Protein AF-A0AAW0P2A3-F1 (afdb_monomer)

Mean predicted aligned error: 22.2 Å

Organism: NCBI:txid88201

InterPro domains:
  IPR013783 Immunoglobulin-like fold [G3DSA:2.60.40.10] (2-41)

Secondary structure (DSSP, 8-state):
---------S--GGG-EEEEEEEE-STT-EEEEEEEE-PPP---------S---------------PPPHHHHHHHHHHHHHHHHHHHHHHHHHHHHHHHHHHHHHHHHHHHHHHHHHHHHHHHHHHHHHHHHHHHHHT---------------

Structure (mmCIF, N/CA/C/O backbone):
data_AF-A0AAW0P2A3-F1
#
_entry.id   AF-A0AAW0P2A3-F1
#
loop_
_atom_site.group_PDB
_atom_site.id
_atom_site.type_symbol
_atom_site.label_atom_id
_atom_site.label_alt_id
_atom_site.label_comp_id
_atom_site.label_asym_id
_atom_site.label_entity_id
_atom_site.label_seq_id
_atom_site.pdbx_PDB_ins_code
_atom_site.Cartn_x
_atom_site.Cartn_y
_atom_site.Cartn_z
_atom_site.occupancy
_atom_site.B_iso_or_equiv
_atom_site.auth_seq_id
_atom_site.auth_comp_id
_atom_site.auth_asym_id
_atom_site.auth_atom_id
_atom_site.pdbx_PDB_model_num
ATOM 1 N N . MET A 1 1 ? 15.528 -25.428 -8.429 1.00 54.59 1 MET A N 1
ATOM 2 C CA . MET A 1 1 ? 15.275 -24.043 -8.883 1.00 54.59 1 MET A CA 1
ATOM 3 C C . MET A 1 1 ? 14.972 -24.110 -10.365 1.00 54.59 1 MET A C 1
ATOM 5 O O . MET A 1 1 ? 15.838 -24.535 -11.115 1.00 54.59 1 MET A O 1
ATOM 9 N N . ASN A 1 2 ? 13.748 -23.780 -10.771 1.00 73.88 2 ASN A N 1
ATOM 10 C CA . ASN A 1 2 ? 13.375 -23.768 -12.184 1.00 73.88 2 ASN A CA 1
ATOM 11 C C . ASN A 1 2 ? 13.834 -22.430 -12.774 1.00 73.88 2 ASN A C 1
ATOM 13 O O . ASN A 1 2 ? 13.451 -21.384 -12.255 1.00 73.88 2 ASN A O 1
ATOM 17 N N . SER A 1 3 ? 14.676 -22.449 -13.807 1.00 79.25 3 SER A N 1
ATOM 18 C CA . SER A 1 3 ? 15.073 -21.248 -14.544 1.00 79.25 3 SER A CA 1
ATOM 19 C C . SER A 1 3 ? 14.252 -21.131 -15.827 1.00 79.25 3 SER A C 1
ATOM 21 O O . SER A 1 3 ? 14.050 -22.111 -16.543 1.00 79.25 3 SER A O 1
ATOM 23 N N . VAL A 1 4 ? 13.760 -19.925 -16.109 1.00 83.19 4 VAL A N 1
ATOM 24 C CA . VAL A 1 4 ? 13.065 -19.593 -17.358 1.00 83.19 4 VAL A CA 1
ATOM 25 C C . VAL A 1 4 ? 13.944 -18.616 -18.123 1.00 83.19 4 VAL A C 1
ATOM 27 O O . VAL A 1 4 ? 14.315 -17.573 -17.588 1.00 83.19 4 VAL A O 1
ATOM 30 N N . ASN A 1 5 ? 14.272 -18.959 -19.367 1.00 89.75 5 ASN A N 1
ATOM 31 C CA . ASN A 1 5 ? 15.115 -18.147 -20.237 1.00 89.75 5 ASN A CA 1
ATOM 32 C C . ASN A 1 5 ? 14.303 -17.670 -21.440 1.00 89.75 5 ASN A C 1
ATOM 34 O O . ASN A 1 5 ? 13.625 -18.465 -22.090 1.00 89.75 5 ASN A O 1
ATOM 38 N N . VAL A 1 6 ? 14.411 -16.381 -21.752 1.00 89.88 6 VAL A N 1
ATOM 39 C CA . VAL A 1 6 ? 13.791 -15.760 -22.926 1.00 89.88 6 VAL A CA 1
ATOM 40 C C . VAL A 1 6 ? 14.902 -15.168 -23.783 1.00 89.88 6 VAL A C 1
ATOM 42 O O . VAL A 1 6 ? 15.793 -14.499 -23.266 1.00 89.88 6 VAL A O 1
ATOM 45 N N . GLY A 1 7 ? 14.863 -15.440 -25.086 1.00 92.69 7 GLY A N 1
ATOM 46 C CA . GLY A 1 7 ? 15.837 -14.936 -26.050 1.00 92.69 7 GLY A CA 1
ATOM 47 C C . GLY A 1 7 ? 15.161 -14.087 -27.116 1.00 92.69 7 GLY A C 1
ATOM 48 O O . GLY A 1 7 ? 14.162 -14.507 -27.697 1.00 92.69 7 GLY A O 1
ATOM 49 N N . ILE A 1 8 ? 15.730 -12.917 -27.393 1.00 92.62 8 ILE A N 1
ATOM 50 C CA . ILE A 1 8 ? 15.328 -12.042 -28.498 1.00 92.62 8 ILE A CA 1
ATOM 51 C C . ILE A 1 8 ? 16.376 -12.204 -29.603 1.00 92.62 8 ILE A C 1
ATOM 53 O O . ILE A 1 8 ? 17.576 -12.182 -29.332 1.00 92.62 8 ILE A O 1
ATOM 57 N N . LYS A 1 9 ? 15.932 -12.422 -30.842 1.00 94.81 9 LYS A N 1
ATOM 58 C CA . LYS A 1 9 ? 16.804 -12.577 -32.017 1.00 94.81 9 LYS A CA 1
ATOM 59 C C . LYS A 1 9 ? 16.715 -11.330 -32.887 1.00 94.81 9 LYS A C 1
ATOM 61 O O . LYS A 1 9 ? 15.670 -10.694 -32.910 1.00 94.81 9 LYS A O 1
ATOM 66 N N . ASN A 1 10 ? 17.779 -11.048 -33.642 1.00 93.31 10 ASN A N 1
ATOM 67 C CA . ASN A 1 10 ? 17.847 -9.922 -34.583 1.00 93.31 10 ASN A CA 1
ATOM 68 C C . ASN A 1 10 ? 17.550 -8.570 -33.915 1.00 93.31 10 ASN A C 1
ATOM 70 O O . ASN A 1 10 ? 16.748 -7.792 -34.417 1.00 93.31 10 ASN A O 1
ATOM 74 N N . VAL A 1 11 ? 18.187 -8.331 -32.768 1.00 93.75 11 VAL A N 1
ATOM 75 C CA . VAL A 1 11 ? 17.971 -7.134 -31.952 1.00 93.75 11 VAL A CA 1
ATOM 76 C C . VAL A 1 11 ? 18.342 -5.872 -32.742 1.00 93.75 11 VAL A C 1
ATOM 78 O O . VAL A 1 11 ? 19.456 -5.767 -33.258 1.00 93.75 11 VAL A O 1
ATOM 81 N N . VAL A 1 12 ? 17.422 -4.913 -32.814 1.00 94.38 12 VAL A N 1
ATOM 82 C CA . VAL A 1 12 ? 17.570 -3.619 -33.500 1.00 94.38 12 VAL A CA 1
ATOM 83 C C . VAL A 1 12 ? 17.541 -2.452 -32.503 1.00 94.38 12 VAL A C 1
ATOM 85 O O . VAL A 1 12 ? 17.057 -2.612 -31.384 1.00 94.38 12 VAL A O 1
ATOM 88 N N . PRO A 1 13 ? 18.024 -1.243 -32.860 1.00 93.38 13 PRO A N 1
ATOM 89 C CA . PRO A 1 13 ? 18.026 -0.088 -31.953 1.00 93.38 13 PRO A CA 1
ATOM 90 C C . PRO A 1 13 ? 16.682 0.230 -31.304 1.00 93.38 13 PRO A C 1
ATOM 92 O O . PRO A 1 13 ? 16.648 0.624 -30.137 1.00 93.38 13 PRO A O 1
ATOM 95 N N . SER A 1 14 ? 15.586 0.034 -32.044 1.00 94.25 14 SER A N 1
ATOM 96 C CA . SER A 1 14 ? 14.216 0.243 -31.566 1.00 94.25 14 SER A CA 1
ATOM 97 C C . SER A 1 14 ? 13.779 -0.740 -30.481 1.00 94.25 14 SER A C 1
ATOM 99 O O . SER A 1 14 ? 12.794 -0.467 -29.806 1.00 94.25 14 SER A O 1
ATOM 101 N N . ASP A 1 15 ? 14.512 -1.837 -30.278 1.00 95.31 15 ASP A N 1
ATOM 102 C CA . ASP A 1 15 ? 14.283 -2.771 -29.173 1.00 95.31 15 ASP A CA 1
ATOM 103 C C . ASP A 1 15 ? 14.871 -2.245 -27.853 1.00 95.31 15 ASP A C 1
ATOM 105 O O . ASP A 1 15 ? 14.728 -2.866 -26.806 1.00 95.31 15 ASP A O 1
ATOM 109 N N . SER A 1 16 ? 15.558 -1.098 -27.854 1.00 95.19 16 SER A N 1
ATOM 110 C CA . SER A 1 16 ? 16.026 -0.487 -26.609 1.00 95.19 16 SER A CA 1
ATOM 111 C C . SER A 1 16 ? 14.843 -0.058 -25.743 1.00 95.19 16 SER A C 1
ATOM 113 O O . SER A 1 16 ? 13.930 0.621 -26.207 1.00 95.19 16 SER A O 1
ATOM 115 N N . GLY A 1 17 ? 14.878 -0.387 -24.456 1.00 96.44 17 GLY A N 1
ATOM 116 C CA . GLY A 1 17 ? 13.771 -0.080 -23.561 1.00 96.44 17 GLY A CA 1
ATOM 117 C C . GLY A 1 17 ? 13.910 -0.684 -22.173 1.00 96.44 17 GLY A C 1
ATOM 118 O O . GLY A 1 17 ? 14.928 -1.286 -21.823 1.00 96.44 17 GLY A O 1
ATOM 119 N N . LEU A 1 18 ? 12.865 -0.494 -21.367 1.00 96.88 18 LEU A N 1
ATOM 120 C CA . LEU A 1 18 ? 12.728 -1.126 -20.060 1.00 96.88 18 LEU A CA 1
ATOM 121 C C . LEU A 1 18 ? 12.046 -2.486 -20.230 1.00 96.88 18 LEU A C 1
ATOM 123 O O . LEU A 1 18 ? 10.915 -2.560 -20.708 1.00 96.88 18 LEU A O 1
ATOM 127 N N . TYR A 1 19 ? 12.729 -3.547 -19.816 1.00 95.75 19 TYR A N 1
ATOM 128 C CA . TYR A 1 19 ? 12.213 -4.910 -19.837 1.00 95.75 19 TYR A CA 1
ATOM 129 C C . TYR A 1 19 ? 11.918 -5.372 -18.414 1.00 95.75 19 TYR A C 1
ATOM 131 O O . TYR A 1 19 ? 12.671 -5.078 -17.484 1.00 95.75 19 TYR A O 1
ATOM 139 N N . ARG A 1 20 ? 10.824 -6.122 -18.252 1.00 94.19 20 ARG A N 1
ATOM 140 C CA . ARG A 1 20 ? 10.391 -6.682 -16.971 1.00 94.19 20 ARG A CA 1
ATOM 141 C C . ARG A 1 20 ? 10.041 -8.154 -17.125 1.00 94.19 20 ARG A C 1
ATOM 143 O O . ARG A 1 20 ? 9.167 -8.502 -17.914 1.00 94.19 20 ARG A O 1
ATOM 150 N N . CYS A 1 21 ? 10.683 -8.997 -16.327 1.00 90.75 21 CYS A N 1
ATOM 151 C CA . CYS A 1 21 ? 10.286 -10.386 -16.142 1.00 90.75 21 CYS A CA 1
ATOM 152 C C . CYS A 1 21 ? 9.344 -10.482 -14.941 1.00 90.75 21 CYS A C 1
ATOM 154 O O . CYS A 1 21 ? 9.698 -10.035 -13.850 1.00 90.75 21 CYS A O 1
ATOM 156 N N . GLU A 1 22 ? 8.174 -11.084 -15.141 1.00 89.19 22 GLU A N 1
ATOM 157 C CA . GLU A 1 22 ? 7.237 -11.419 -14.071 1.00 89.19 22 GLU A CA 1
ATOM 158 C C . GLU A 1 22 ? 7.354 -12.907 -13.748 1.00 89.19 22 GLU A C 1
ATOM 160 O O . GLU A 1 22 ? 7.177 -13.766 -14.614 1.00 89.19 22 GLU A O 1
ATOM 165 N N . ILE A 1 23 ? 7.656 -13.209 -12.491 1.00 85.31 23 ILE A N 1
ATOM 166 C CA . ILE A 1 23 ? 7.688 -14.568 -11.975 1.00 85.31 23 ILE A CA 1
ATOM 167 C C . ILE A 1 23 ? 6.523 -14.684 -11.005 1.00 85.31 23 ILE A C 1
ATOM 169 O O . ILE A 1 23 ? 6.552 -14.168 -9.885 1.00 85.31 23 ILE A O 1
ATOM 173 N N . ARG A 1 24 ? 5.470 -15.366 -11.453 1.00 81.31 24 ARG A N 1
ATOM 174 C CA . ARG A 1 24 ? 4.346 -15.711 -10.594 1.00 81.31 24 ARG A CA 1
ATOM 175 C C . ARG A 1 24 ? 4.704 -16.974 -9.819 1.00 81.31 24 ARG A C 1
ATOM 177 O O . ARG A 1 24 ? 4.703 -18.069 -10.378 1.00 81.31 24 ARG A O 1
ATOM 184 N N . SER A 1 25 ? 5.021 -16.805 -8.540 1.00 76.00 25 SER A N 1
ATOM 185 C CA . SER A 1 25 ? 5.010 -17.922 -7.600 1.00 76.00 25 SER A CA 1
ATOM 186 C C . SER A 1 25 ? 3.551 -18.324 -7.356 1.00 76.00 25 SER A C 1
ATOM 188 O O . SER A 1 25 ? 2.611 -17.654 -7.795 1.00 76.00 25 SER A O 1
ATOM 190 N N . ASP A 1 26 ? 3.346 -19.431 -6.657 1.00 79.19 26 ASP A N 1
ATOM 191 C CA . ASP A 1 26 ? 2.089 -19.788 -6.003 1.00 79.19 26 ASP A CA 1
ATOM 192 C C . ASP A 1 26 ? 1.313 -18.574 -5.450 1.00 79.19 26 ASP A C 1
ATOM 194 O O . ASP A 1 26 ? 1.890 -17.530 -5.155 1.00 79.19 26 ASP A O 1
ATOM 198 N N . LYS A 1 27 ? -0.016 -18.752 -5.352 1.00 75.56 27 LYS A N 1
ATOM 199 C CA . LYS A 1 27 ? -1.148 -17.790 -5.425 1.00 75.56 27 LYS A CA 1
ATOM 200 C C . LYS A 1 27 ? -1.015 -16.370 -4.824 1.00 75.56 27 LYS A C 1
ATOM 202 O O . LYS A 1 27 ? -1.917 -15.570 -5.051 1.00 75.56 27 LYS A O 1
ATOM 207 N N . TRP A 1 28 ? 0.055 -16.032 -4.118 1.00 71.44 28 TRP A N 1
ATOM 208 C CA . TRP A 1 28 ? 0.197 -14.840 -3.288 1.00 71.44 28 TRP A CA 1
ATOM 209 C C . TRP A 1 28 ? 1.496 -14.054 -3.490 1.00 71.44 28 TRP A C 1
ATOM 211 O O . TRP A 1 28 ? 1.624 -12.980 -2.907 1.00 71.44 28 TRP A O 1
ATOM 221 N N . LYS A 1 29 ? 2.455 -14.537 -4.293 1.00 78.31 29 LYS A N 1
ATOM 222 C CA . LYS A 1 29 ? 3.722 -13.823 -4.503 1.00 78.31 29 LYS A CA 1
ATOM 223 C C . LYS A 1 29 ? 4.017 -13.621 -5.985 1.00 78.31 29 LYS A C 1
ATOM 225 O O . LYS A 1 29 ? 4.201 -14.577 -6.73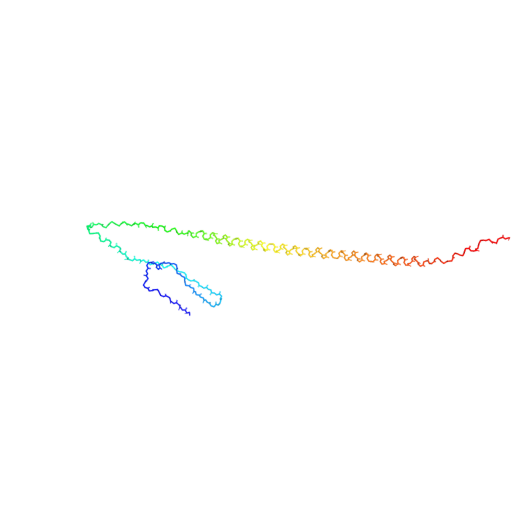5 1.00 78.31 29 LYS A O 1
ATOM 230 N N . VAL A 1 30 ? 4.085 -12.354 -6.382 1.00 82.12 30 VAL A N 1
ATOM 231 C CA . VAL A 1 30 ? 4.592 -11.936 -7.690 1.00 82.12 30 VAL A CA 1
ATOM 232 C C . VAL A 1 30 ? 5.951 -11.293 -7.465 1.00 82.12 30 VAL A C 1
ATOM 234 O O . VAL A 1 30 ? 6.076 -10.367 -6.664 1.00 82.12 30 VAL A O 1
ATOM 237 N N . GLU A 1 31 ? 6.972 -11.821 -8.128 1.00 86.06 31 GLU A N 1
ATOM 238 C CA . GLU A 1 31 ? 8.320 -11.264 -8.123 1.00 86.06 31 GLU A CA 1
ATOM 239 C C . GLU A 1 31 ? 8.624 -10.665 -9.495 1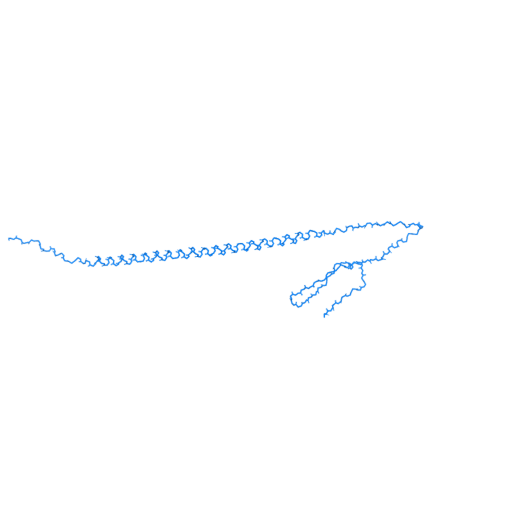.00 86.06 31 GLU A C 1
ATOM 241 O O . GLU A 1 31 ? 8.284 -11.244 -10.530 1.00 86.06 31 GLU A O 1
ATOM 246 N N . PHE A 1 32 ? 9.265 -9.498 -9.500 1.00 88.62 32 PHE A N 1
ATOM 247 C CA . PHE A 1 32 ? 9.632 -8.794 -10.721 1.00 88.62 32 PHE A CA 1
ATOM 248 C C . PHE A 1 32 ? 11.142 -8.633 -10.804 1.00 88.62 32 PHE A C 1
ATOM 250 O O . PHE A 1 32 ? 11.801 -8.309 -9.816 1.00 88.62 32 PHE A O 1
ATOM 257 N N . LYS A 1 33 ? 11.677 -8.798 -12.011 1.00 89.00 33 LYS A N 1
ATOM 258 C CA . LYS A 1 33 ? 13.053 -8.429 -12.333 1.00 89.00 33 LYS A CA 1
ATOM 259 C C . LYS A 1 33 ? 13.048 -7.479 -13.518 1.00 89.00 33 LYS A C 1
ATOM 261 O O . LYS A 1 33 ? 12.627 -7.857 -14.608 1.00 89.00 33 LYS A O 1
ATOM 266 N N . GLU A 1 34 ? 13.510 -6.258 -13.292 1.00 94.00 34 GLU A N 1
ATOM 267 C CA . GLU A 1 34 ? 13.574 -5.207 -14.306 1.00 94.00 34 GLU A CA 1
ATOM 268 C C . GLU A 1 34 ? 15.020 -4.977 -14.747 1.00 94.00 34 GLU A C 1
ATOM 270 O O . GLU A 1 34 ? 15.949 -5.049 -13.940 1.00 94.00 34 GLU A O 1
ATOM 275 N N . PHE A 1 35 ? 15.223 -4.726 -16.038 1.00 92.62 35 PHE A N 1
ATOM 276 C CA . PHE A 1 35 ? 16.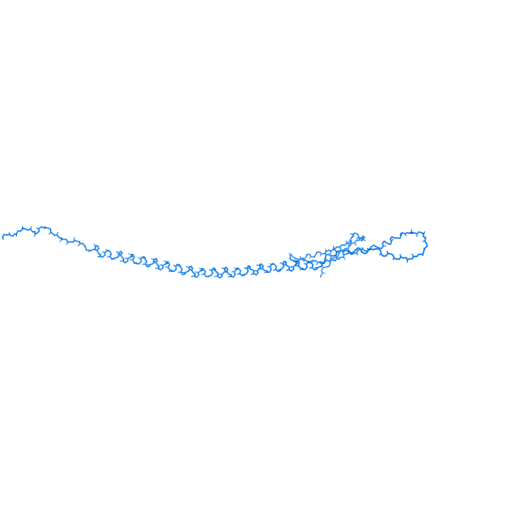518 -4.338 -16.587 1.00 92.62 35 PHE A CA 1
ATOM 277 C C . PHE A 1 35 ? 16.340 -3.456 -17.824 1.00 92.62 35 PHE A C 1
ATOM 279 O O . PHE A 1 35 ? 15.354 -3.557 -18.555 1.00 92.62 35 PHE A O 1
ATOM 286 N N . GLN A 1 36 ? 17.309 -2.573 -18.059 1.00 96.56 36 GLN A N 1
ATOM 287 C CA . GLN A 1 36 ? 17.314 -1.684 -19.214 1.00 96.56 36 GLN A CA 1
ATOM 288 C C . GLN A 1 36 ? 18.135 -2.310 -20.343 1.00 96.56 36 GLN A C 1
ATOM 290 O O . GLN A 1 36 ? 19.335 -2.541 -20.189 1.00 96.56 36 GLN A O 1
ATOM 295 N N . LEU A 1 37 ? 17.496 -2.567 -21.484 1.00 95.50 37 LEU A N 1
ATOM 296 C CA . LEU A 1 37 ? 18.181 -2.976 -22.704 1.00 95.50 37 LEU A CA 1
ATOM 297 C C . LEU A 1 37 ? 18.549 -1.722 -23.495 1.00 95.50 37 LEU A C 1
ATOM 299 O O . LEU A 1 37 ? 17.680 -0.929 -23.855 1.00 95.50 37 LEU A O 1
ATOM 303 N N . LYS A 1 38 ? 19.840 -1.544 -23.775 1.00 94.50 38 LYS A N 1
ATOM 304 C CA . LYS A 1 38 ? 20.336 -0.496 -24.667 1.00 94.50 38 LYS A CA 1
ATOM 305 C C . LYS A 1 38 ? 21.057 -1.146 -25.836 1.00 94.50 38 LYS A C 1
ATOM 307 O O . LYS A 1 38 ? 22.108 -1.754 -25.654 1.00 94.50 38 LYS A O 1
ATOM 312 N N . VAL A 1 39 ? 20.493 -0.995 -27.024 1.00 92.94 39 VAL A N 1
ATOM 313 C CA . VAL A 1 39 ? 21.051 -1.517 -28.266 1.00 92.94 39 VAL A CA 1
ATOM 314 C C . VAL A 1 39 ? 21.826 -0.395 -28.938 1.00 92.94 39 VAL A C 1
ATOM 316 O O . VAL A 1 39 ? 21.281 0.667 -29.237 1.00 92.94 39 VAL A O 1
ATOM 319 N N . ILE A 1 40 ? 23.119 -0.613 -29.139 1.00 89.50 40 ILE A N 1
ATOM 320 C CA . ILE A 1 40 ? 23.992 0.339 -29.821 1.00 89.50 40 ILE A CA 1
ATOM 321 C C . ILE A 1 40 ? 24.140 -0.150 -31.258 1.00 89.50 40 ILE A C 1
ATOM 323 O O . ILE A 1 40 ? 24.634 -1.252 -31.486 1.00 89.50 40 ILE A O 1
ATOM 327 N N . SER A 1 41 ? 23.699 0.657 -32.222 1.00 82.69 41 SER A N 1
ATOM 328 C CA . SER A 1 41 ? 24.026 0.412 -33.624 1.00 82.69 41 SER A CA 1
ATOM 329 C C . SER A 1 41 ? 25.427 0.909 -33.906 1.00 82.69 41 SER A C 1
ATOM 331 O O . SER A 1 41 ? 25.692 2.101 -33.786 1.00 82.69 41 SER A O 1
ATOM 333 N N . ASP A 1 42 ? 26.270 0.012 -34.398 1.00 71.31 42 ASP A N 1
ATOM 334 C CA . ASP A 1 42 ? 27.564 0.356 -34.983 1.00 71.31 42 ASP A CA 1
ATOM 335 C C . ASP A 1 42 ? 27.411 0.749 -36.462 1.00 71.31 42 ASP A C 1
ATOM 337 O O . ASP A 1 42 ? 28.263 0.469 -37.304 1.00 71.31 42 ASP A O 1
ATOM 341 N N . HIS A 1 43 ? 26.278 1.380 -36.810 1.00 60.62 43 HIS A N 1
ATOM 342 C CA . HIS A 1 43 ? 26.139 2.041 -38.099 1.00 60.62 43 HIS A CA 1
ATOM 343 C C . HIS A 1 43 ? 27.084 3.241 -38.082 1.00 60.62 43 HIS A C 1
ATOM 345 O O . HIS A 1 43 ? 26.689 4.372 -37.801 1.00 60.62 43 HIS A O 1
ATOM 351 N N . PHE A 1 44 ? 28.352 2.979 -38.397 1.00 56.06 44 PHE A N 1
ATOM 352 C CA . PHE A 1 44 ? 29.218 3.949 -39.026 1.00 56.06 44 PHE A CA 1
ATOM 353 C C . PHE A 1 44 ? 28.467 4.418 -40.269 1.00 56.06 44 PHE A C 1
ATOM 355 O O . PHE A 1 44 ? 28.488 3.769 -41.316 1.00 56.06 44 PHE A O 1
ATOM 362 N N . SER A 1 45 ? 27.748 5.531 -40.145 1.00 44.44 45 SER A N 1
ATOM 363 C CA . SER A 1 45 ? 27.364 6.335 -41.294 1.00 44.44 45 SER A CA 1
ATOM 364 C C . SER A 1 45 ? 28.662 6.864 -41.886 1.00 44.44 45 SER A C 1
ATOM 366 O O . SER A 1 45 ? 29.078 7.990 -41.621 1.00 44.44 45 SER A O 1
ATOM 368 N N . THR A 1 46 ? 29.354 6.015 -42.643 1.00 44.09 46 THR A N 1
ATOM 369 C CA . THR A 1 46 ? 30.467 6.412 -43.487 1.00 44.09 46 THR A CA 1
ATOM 370 C C . THR A 1 46 ? 29.853 7.202 -44.629 1.00 44.09 46 THR A C 1
ATOM 372 O O . THR A 1 46 ? 29.601 6.681 -45.713 1.00 44.09 46 THR A O 1
ATOM 375 N N . THR A 1 47 ? 29.564 8.476 -44.380 1.00 45.62 47 THR A N 1
ATOM 376 C CA . THR A 1 47 ? 29.398 9.439 -45.459 1.00 45.62 47 THR A CA 1
ATOM 377 C C . THR A 1 47 ? 30.767 9.539 -46.118 1.00 45.62 47 THR A C 1
ATOM 379 O O . THR A 1 47 ? 31.652 10.238 -45.627 1.00 45.62 47 THR A O 1
ATOM 382 N N . ILE A 1 48 ? 30.983 8.764 -47.184 1.00 43.62 48 ILE A N 1
ATOM 383 C CA . ILE A 1 48 ? 32.179 8.873 -48.016 1.00 43.62 48 ILE A CA 1
ATOM 384 C C . ILE A 1 48 ? 32.117 10.252 -48.676 1.00 43.62 48 ILE A C 1
ATOM 386 O O . ILE A 1 48 ? 31.435 10.444 -49.678 1.00 43.62 48 ILE A O 1
ATOM 390 N N . ILE A 1 49 ? 32.808 11.225 -48.084 1.00 46.81 49 ILE A N 1
ATOM 391 C CA . ILE A 1 49 ? 33.165 12.477 -48.746 1.00 46.81 49 ILE A CA 1
ATOM 392 C C . ILE A 1 49 ? 34.537 12.224 -49.381 1.00 46.81 49 ILE A C 1
ATOM 394 O O . ILE A 1 49 ? 35.519 12.054 -48.651 1.00 46.81 49 ILE A O 1
ATOM 398 N N . PRO A 1 50 ? 34.648 12.146 -50.717 1.00 47.84 50 PRO A N 1
ATOM 399 C CA . PRO A 1 50 ? 35.929 11.927 -51.357 1.00 47.84 50 PRO A CA 1
ATOM 400 C C . PRO A 1 50 ? 36.673 13.260 -51.434 1.00 47.84 50 PRO A C 1
ATOM 402 O O . PRO A 1 50 ? 36.506 13.994 -52.397 1.00 47.84 50 PRO A O 1
ATOM 405 N N . SER A 1 51 ? 37.489 13.573 -50.426 1.00 43.31 51 SER A N 1
ATOM 406 C CA . SER A 1 51 ? 38.738 14.331 -50.602 1.00 43.31 51 SER A CA 1
ATOM 407 C C . SER A 1 51 ? 39.436 14.579 -49.262 1.00 43.31 51 SER A C 1
ATOM 409 O O . SER A 1 51 ? 38.947 15.321 -48.416 1.00 43.31 51 SER A O 1
ATOM 411 N N . THR A 1 52 ? 40.630 14.002 -49.147 1.00 44.50 52 THR A N 1
ATOM 412 C CA . THR A 1 52 ? 41.793 14.597 -48.473 1.00 44.50 52 THR A CA 1
ATOM 413 C C . THR A 1 52 ? 41.698 14.815 -46.955 1.00 44.50 52 THR A C 1
ATOM 415 O O . THR A 1 52 ? 41.373 15.886 -46.460 1.00 44.50 52 THR A O 1
ATOM 418 N N . GLY A 1 53 ? 42.101 13.771 -46.223 1.00 49.56 53 GLY A N 1
ATOM 419 C CA . GLY A 1 53 ? 42.868 13.818 -44.972 1.00 49.56 53 GLY A CA 1
ATOM 420 C C . GLY A 1 53 ? 42.726 15.039 -44.056 1.00 49.56 53 GLY A C 1
ATOM 421 O O . GLY A 1 53 ? 43.568 15.932 -44.079 1.00 49.56 53 GLY A O 1
ATOM 422 N N . ARG A 1 54 ? 41.763 14.985 -43.131 1.00 32.09 54 ARG A N 1
ATOM 423 C CA . ARG A 1 54 ? 41.912 15.514 -41.763 1.00 32.09 54 ARG A CA 1
ATOM 424 C C . ARG A 1 54 ? 40.808 14.940 -40.878 1.00 32.09 54 ARG A C 1
ATOM 426 O O . ARG A 1 54 ? 39.640 15.269 -41.047 1.00 32.09 54 ARG A O 1
ATOM 433 N N . TYR A 1 55 ? 41.177 14.086 -39.927 1.00 41.72 55 TYR A N 1
ATOM 434 C CA . TYR A 1 55 ? 40.264 13.633 -38.880 1.00 41.72 55 TYR A CA 1
ATOM 435 C C . TYR A 1 55 ? 40.019 14.797 -37.916 1.00 41.72 55 TYR A C 1
A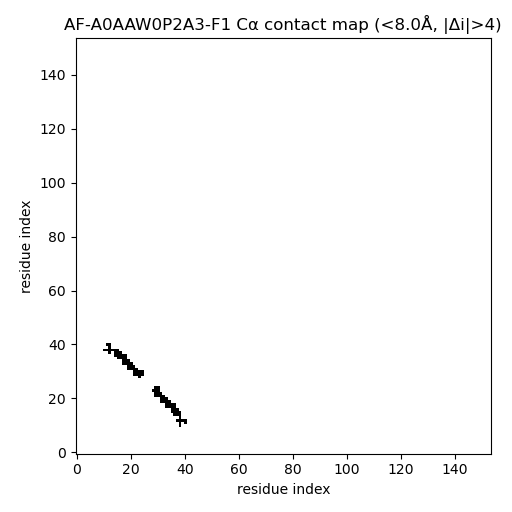TOM 437 O O . TYR A 1 55 ? 40.823 15.053 -37.024 1.00 41.72 55 TYR A O 1
ATOM 445 N N . VAL A 1 56 ? 38.928 15.532 -38.118 1.00 41.97 56 VAL A N 1
ATOM 446 C CA . VAL A 1 56 ? 38.392 16.455 -37.116 1.00 41.97 56 VAL A CA 1
ATOM 447 C C . VAL A 1 56 ? 37.143 15.798 -36.550 1.00 41.97 56 VAL A C 1
ATOM 449 O O . VAL A 1 56 ? 36.102 15.742 -37.195 1.00 41.97 56 VAL A O 1
ATOM 452 N N . SER A 1 57 ? 37.295 15.239 -35.351 1.00 44.53 57 SER A N 1
ATOM 453 C CA . SER A 1 57 ? 36.207 14.682 -34.555 1.00 44.53 57 SER A CA 1
ATOM 454 C C . SER A 1 57 ? 35.305 15.819 -34.077 1.00 44.53 57 SER A C 1
ATOM 456 O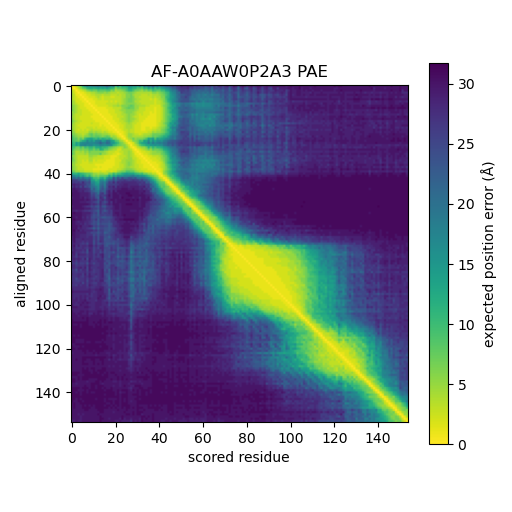 O . SER A 1 57 ? 35.641 16.546 -33.144 1.00 44.53 57 SER A O 1
ATOM 458 N N . THR A 1 58 ? 34.167 16.009 -34.739 1.00 40.41 58 THR A N 1
ATOM 459 C CA . THR A 1 58 ? 33.073 16.841 -34.238 1.00 40.41 58 THR A CA 1
ATOM 460 C C . THR A 1 58 ? 32.055 15.936 -33.554 1.00 40.41 58 THR A C 1
ATOM 462 O O . THR A 1 58 ? 31.101 15.455 -34.158 1.00 40.41 58 THR A O 1
ATOM 465 N N . ASN A 1 59 ? 32.259 15.700 -32.255 1.00 45.69 59 ASN A N 1
ATOM 466 C CA . ASN A 1 59 ? 31.252 15.095 -31.384 1.00 45.69 59 ASN A CA 1
ATOM 467 C C . ASN A 1 59 ? 30.050 16.047 -31.269 1.00 45.69 59 ASN A C 1
ATOM 469 O O . ASN A 1 59 ? 30.005 16.925 -30.406 1.00 45.69 59 ASN A O 1
ATOM 473 N N . ALA A 1 60 ? 29.085 15.894 -32.173 1.00 42.94 60 ALA A N 1
ATOM 474 C CA . ALA A 1 60 ? 27.833 16.625 -32.156 1.00 42.94 60 ALA A CA 1
ATOM 475 C C . ALA A 1 60 ? 26.862 16.016 -31.133 1.00 42.94 60 ALA A C 1
ATOM 477 O O . ALA A 1 60 ? 26.441 14.869 -31.230 1.00 42.94 60 ALA A O 1
ATOM 478 N N . HIS A 1 61 ? 26.483 16.868 -30.184 1.00 40.72 61 HIS A N 1
ATOM 479 C CA . HIS A 1 61 ? 25.205 16.892 -29.483 1.00 40.72 61 HIS A CA 1
ATOM 480 C C . HIS A 1 61 ? 24.834 15.672 -28.619 1.00 40.72 61 HIS A C 1
ATOM 482 O O . HIS A 1 61 ? 23.959 14.867 -28.931 1.00 40.72 61 HIS A O 1
ATOM 488 N N . VAL A 1 62 ? 25.410 15.650 -27.413 1.00 42.94 62 VAL A N 1
ATOM 489 C CA . VAL A 1 62 ? 24.790 15.033 -26.234 1.00 42.94 62 VAL A CA 1
ATOM 490 C C . VAL A 1 62 ? 23.441 15.718 -26.002 1.00 42.94 62 VAL A C 1
ATOM 492 O O . VAL A 1 62 ? 23.363 16.794 -25.407 1.00 42.94 62 VAL A O 1
ATOM 495 N N . ARG A 1 63 ? 22.361 15.107 -26.494 1.00 44.22 63 ARG A N 1
ATOM 496 C CA . ARG A 1 63 ? 21.004 15.424 -26.054 1.00 44.22 63 ARG A CA 1
ATOM 497 C C . ARG A 1 63 ? 20.913 14.935 -24.611 1.00 44.22 63 ARG A C 1
ATOM 499 O O . ARG A 1 63 ? 20.790 13.737 -24.370 1.00 44.22 63 ARG A O 1
ATOM 506 N N . ARG A 1 64 ? 21.069 15.858 -23.655 1.00 40.59 64 ARG A N 1
ATOM 507 C CA . ARG A 1 64 ? 20.742 15.624 -22.244 1.00 40.59 64 ARG A CA 1
ATOM 508 C C . ARG A 1 64 ? 19.282 15.191 -22.201 1.00 40.59 64 ARG A C 1
ATOM 510 O O . ARG A 1 64 ? 18.380 16.001 -22.382 1.00 40.59 64 ARG A O 1
ATOM 517 N N . GLN A 1 65 ? 19.083 13.889 -22.069 1.00 45.03 65 GLN A N 1
ATOM 518 C CA . GLN A 1 65 ? 17.805 13.310 -21.723 1.00 45.03 65 GLN A CA 1
ATOM 519 C C . GLN A 1 65 ? 17.550 13.745 -20.284 1.00 45.03 65 GLN A C 1
ATOM 521 O O . GLN A 1 65 ? 18.301 13.367 -19.385 1.00 45.03 65 GLN A O 1
ATOM 526 N N . ASP A 1 66 ? 16.575 14.634 -20.115 1.00 45.75 66 ASP A N 1
ATOM 527 C CA . ASP A 1 66 ? 16.049 15.047 -18.821 1.00 45.75 66 ASP A CA 1
ATOM 528 C C . ASP A 1 66 ? 15.517 13.781 -18.139 1.00 45.75 66 ASP A C 1
ATOM 530 O O . ASP A 1 66 ? 14.420 13.295 -18.415 1.00 45.75 66 ASP A O 1
ATOM 534 N N . ASN A 1 67 ? 16.375 13.156 -17.335 1.00 50.91 67 ASN A N 1
ATOM 535 C CA . ASN A 1 67 ? 15.974 12.118 -16.407 1.00 50.91 67 ASN A CA 1
ATOM 536 C C . ASN A 1 67 ? 15.107 12.828 -15.362 1.00 50.91 67 ASN A C 1
ATOM 538 O O . ASN A 1 67 ? 15.614 13.772 -14.746 1.00 50.91 67 ASN A O 1
ATOM 542 N N . PRO A 1 68 ? 13.845 12.424 -15.119 1.00 53.38 68 PRO A N 1
ATOM 543 C CA . PRO A 1 68 ? 13.134 12.928 -13.957 1.00 53.38 68 PRO A CA 1
ATOM 544 C C . PRO A 1 68 ? 13.984 12.580 -12.735 1.00 53.38 68 PRO A C 1
ATOM 546 O O . PRO A 1 68 ? 14.283 11.412 -12.479 1.00 53.38 68 PRO A O 1
ATOM 549 N N . SER A 1 69 ? 14.460 13.624 -12.057 1.00 52.38 69 SER A N 1
ATOM 550 C CA . SER A 1 69 ? 15.308 13.510 -10.878 1.00 52.38 69 SER A CA 1
ATOM 551 C C . SER A 1 69 ? 14.675 12.508 -9.905 1.00 52.38 69 SER A C 1
ATOM 553 O O . SER A 1 69 ? 13.511 12.696 -9.530 1.00 52.38 69 SER A O 1
ATOM 555 N N . PRO A 1 70 ? 15.397 11.452 -9.481 1.00 58.62 70 PRO A N 1
ATOM 556 C CA . PRO A 1 70 ? 14.857 10.449 -8.565 1.00 58.62 70 PRO A CA 1
ATOM 557 C C . PRO A 1 70 ? 14.372 11.065 -7.245 1.00 58.62 70 PRO A C 1
ATOM 559 O O . PRO A 1 70 ? 13.539 10.472 -6.564 1.00 58.62 70 PRO A O 1
ATOM 562 N N . GLU A 1 71 ? 14.810 12.279 -6.906 1.00 62.53 71 GLU A N 1
ATOM 563 C CA . GLU A 1 71 ? 14.421 12.971 -5.679 1.00 62.53 71 GLU A CA 1
ATOM 564 C C . GLU A 1 71 ? 12.925 13.313 -5.608 1.00 62.53 71 GLU A C 1
ATOM 566 O O . GLU A 1 71 ? 12.339 13.249 -4.528 1.00 62.53 71 GLU A O 1
ATOM 571 N N . GLN A 1 72 ? 12.258 13.590 -6.737 1.00 64.31 72 GLN A N 1
ATOM 572 C CA . GLN A 1 72 ? 10.820 13.904 -6.723 1.00 64.31 72 GLN A CA 1
ATOM 573 C C . GLN A 1 72 ? 9.955 12.675 -6.415 1.00 64.31 72 GLN A C 1
ATOM 575 O O . GLN A 1 72 ? 8.945 12.784 -5.715 1.00 64.31 72 GLN A O 1
ATOM 580 N N . SER A 1 73 ? 10.378 11.492 -6.867 1.00 74.12 73 SER A N 1
ATOM 581 C CA . SER A 1 73 ? 9.677 10.234 -6.598 1.00 74.12 73 SER A CA 1
ATOM 582 C C . SER A 1 73 ? 9.757 9.846 -5.120 1.00 74.12 73 SER A C 1
ATOM 584 O O . SER A 1 73 ? 8.754 9.427 -4.541 1.00 74.12 73 SER A O 1
ATOM 586 N N . TYR A 1 74 ? 10.914 10.033 -4.475 1.00 85.12 74 TYR A N 1
ATOM 587 C CA . TYR A 1 74 ? 11.067 9.731 -3.048 1.00 85.12 74 TYR A CA 1
ATOM 588 C C . TYR A 1 74 ? 10.243 10.666 -2.164 1.00 85.12 74 TYR A C 1
ATOM 590 O O . TYR A 1 74 ? 9.588 10.195 -1.238 1.00 85.12 74 TYR A O 1
ATOM 598 N N . LEU A 1 75 ? 10.210 11.968 -2.469 1.00 88.31 75 LEU A N 1
ATOM 599 C CA . LEU A 1 75 ? 9.393 12.923 -1.717 1.00 88.31 75 LEU A CA 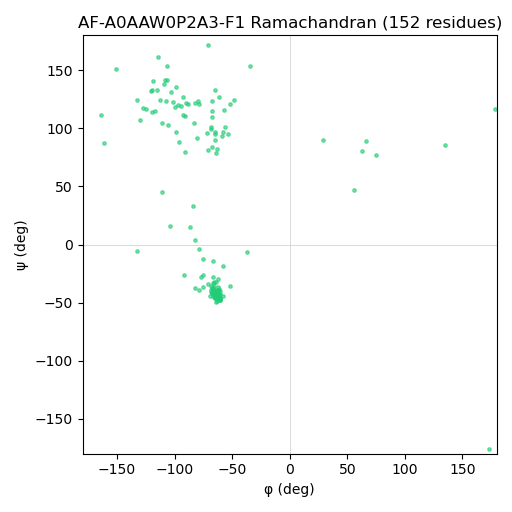1
ATOM 600 C C . LEU A 1 75 ? 7.899 12.600 -1.815 1.00 88.31 75 LEU A C 1
ATOM 602 O O . LEU A 1 75 ? 7.199 12.664 -0.807 1.00 88.31 75 LEU A O 1
ATOM 606 N N . TYR A 1 76 ? 7.418 12.193 -2.995 1.00 90.62 76 TYR A N 1
ATOM 607 C CA . TYR A 1 76 ? 6.029 11.774 -3.175 1.00 90.62 76 TYR A CA 1
ATOM 608 C C . TYR A 1 76 ? 5.697 10.519 -2.357 1.00 90.62 76 TYR A C 1
ATOM 610 O O . TYR A 1 76 ? 4.692 10.493 -1.647 1.00 90.62 76 TYR A O 1
ATOM 618 N N . VAL A 1 77 ? 6.564 9.502 -2.388 1.00 91.81 77 VAL A N 1
ATOM 619 C CA . VAL A 1 77 ? 6.381 8.279 -1.589 1.00 91.81 77 VAL A CA 1
ATOM 620 C C . VAL A 1 77 ? 6.387 8.599 -0.092 1.00 91.81 77 VAL A C 1
ATOM 622 O O . VAL A 1 77 ? 5.497 8.149 0.628 1.00 91.81 77 VAL A O 1
ATOM 625 N N . ILE A 1 78 ? 7.334 9.415 0.379 1.00 93.94 78 ILE A N 1
ATOM 626 C CA . ILE A 1 78 ? 7.413 9.830 1.786 1.00 93.94 78 ILE A CA 1
ATOM 627 C C . ILE A 1 78 ? 6.158 10.607 2.190 1.00 93.94 78 ILE A C 1
ATOM 629 O O . ILE A 1 78 ? 5.598 10.331 3.247 1.00 93.94 78 ILE A O 1
ATOM 633 N N . LEU A 1 79 ? 5.677 11.530 1.351 1.00 95.00 79 LEU A N 1
ATOM 634 C CA . LEU A 1 79 ? 4.464 12.303 1.614 1.00 95.00 79 LEU A CA 1
ATOM 635 C C . LEU A 1 79 ? 3.236 11.395 1.747 1.00 95.00 79 LEU A C 1
ATOM 637 O O . LEU A 1 79 ? 2.475 11.533 2.703 1.00 95.00 79 LEU A O 1
ATOM 641 N N . VAL A 1 80 ? 3.053 10.447 0.823 1.00 95.88 80 VAL A N 1
ATOM 642 C CA . VAL A 1 80 ? 1.928 9.499 0.855 1.00 95.88 80 VAL A CA 1
ATOM 643 C C . VAL A 1 80 ? 1.995 8.616 2.102 1.00 95.88 80 VAL A C 1
ATOM 645 O O . VAL A 1 80 ? 0.987 8.452 2.791 1.00 95.88 80 VAL A O 1
ATOM 648 N N . VAL A 1 81 ? 3.176 8.090 2.437 1.00 96.94 81 VAL A N 1
ATOM 649 C CA . VAL A 1 81 ? 3.378 7.266 3.639 1.00 96.94 81 VAL A CA 1
ATOM 650 C C . VAL A 1 81 ? 3.136 8.079 4.912 1.00 96.94 81 VAL A C 1
ATOM 652 O O . VAL A 1 81 ? 2.455 7.600 5.817 1.00 96.94 81 VAL A O 1
ATOM 655 N N . ALA A 1 82 ? 3.630 9.316 4.981 1.00 96.81 82 ALA A N 1
ATOM 656 C CA . ALA A 1 82 ? 3.427 10.203 6.121 1.00 96.81 82 ALA A CA 1
ATOM 657 C C . ALA A 1 82 ? 1.945 10.564 6.306 1.00 96.81 82 ALA A C 1
ATOM 659 O O . ALA A 1 82 ? 1.442 10.511 7.427 1.00 96.81 82 ALA A O 1
ATOM 660 N N . LEU A 1 83 ? 1.226 10.867 5.219 1.00 97.50 83 LEU A N 1
ATOM 661 C CA . LEU A 1 83 ? -0.216 11.122 5.251 1.00 97.50 83 LEU A CA 1
ATOM 662 C C . LEU A 1 83 ? -0.997 9.888 5.713 1.00 97.50 83 LEU A C 1
ATOM 664 O O . LEU A 1 83 ? -1.862 10.002 6.581 1.00 97.50 83 LEU A O 1
ATOM 668 N N . ALA A 1 84 ? -0.672 8.705 5.184 1.00 97.44 84 ALA A N 1
ATOM 669 C CA . ALA A 1 84 ? -1.297 7.456 5.606 1.00 97.44 84 ALA A CA 1
ATOM 670 C C . ALA A 1 84 ? -1.044 7.176 7.097 1.00 97.44 84 ALA A C 1
ATOM 672 O O . ALA A 1 84 ? -1.982 6.879 7.836 1.00 97.44 84 ALA A O 1
ATOM 673 N N . ALA A 1 85 ? 0.197 7.339 7.564 1.00 97.62 85 ALA A N 1
ATOM 674 C CA . ALA A 1 85 ? 0.551 7.179 8.970 1.00 97.62 85 ALA A CA 1
ATOM 675 C C . ALA A 1 85 ? -0.192 8.182 9.868 1.00 97.62 85 ALA A C 1
ATOM 677 O O . ALA A 1 85 ? -0.741 7.791 10.897 1.00 97.62 85 ALA A O 1
ATOM 678 N N . ALA A 1 86 ? -0.277 9.454 9.466 1.00 97.56 86 ALA A N 1
ATOM 679 C CA . ALA A 1 86 ? -1.006 10.482 10.206 1.00 97.56 86 ALA A CA 1
ATOM 680 C C . ALA A 1 86 ? -2.507 10.166 10.312 1.00 97.56 86 ALA A C 1
ATOM 682 O O . ALA A 1 86 ? -3.081 10.282 11.395 1.00 97.56 86 ALA A O 1
ATOM 683 N N . LEU A 1 87 ? -3.136 9.710 9.223 1.00 97.62 87 LEU A N 1
ATOM 684 C CA . LEU A 1 87 ? -4.539 9.287 9.226 1.00 97.62 87 LEU A CA 1
ATOM 685 C C . LEU A 1 87 ? -4.766 8.081 10.144 1.00 97.62 87 LEU A C 1
ATOM 687 O O . LEU A 1 87 ? -5.708 8.088 10.934 1.00 97.62 87 LEU A O 1
ATOM 691 N N . ILE A 1 88 ? -3.893 7.072 10.091 1.00 97.62 88 ILE A N 1
ATOM 692 C CA . ILE A 1 88 ? -3.972 5.900 10.974 1.00 97.62 88 ILE A CA 1
ATOM 693 C C . ILE A 1 88 ? -3.848 6.328 12.440 1.00 97.62 88 ILE A C 1
ATOM 695 O O . ILE A 1 88 ? -4.673 5.935 13.264 1.00 97.62 88 ILE A O 1
ATOM 699 N N . LEU A 1 89 ? -2.868 7.172 12.773 1.00 97.38 89 LEU A N 1
ATOM 700 C CA . LEU A 1 89 ? -2.689 7.686 14.133 1.00 97.38 89 LEU A CA 1
ATOM 701 C C . LEU A 1 89 ? -3.915 8.476 14.609 1.00 97.38 89 LEU A C 1
ATOM 703 O O . LEU A 1 89 ? -4.375 8.270 15.733 1.00 97.38 89 LEU A O 1
ATOM 707 N N . LEU A 1 90 ? -4.491 9.323 13.753 1.00 97.12 90 LEU A N 1
ATOM 708 C CA . LEU A 1 90 ? -5.715 10.062 14.060 1.00 97.12 90 LEU A CA 1
ATOM 709 C C . LEU A 1 90 ? -6.883 9.110 14.353 1.00 97.12 90 LEU A C 1
ATOM 711 O O . LEU A 1 90 ? -7.580 9.282 15.352 1.00 97.12 90 LEU A O 1
ATOM 715 N N . LEU A 1 91 ? -7.077 8.079 13.527 1.00 96.94 91 LEU A N 1
ATOM 716 C CA . LEU A 1 91 ? -8.119 7.071 13.732 1.00 96.94 91 LEU A CA 1
ATOM 717 C C . LEU A 1 91 ? -7.925 6.301 15.041 1.00 96.94 91 LEU A C 1
ATOM 719 O O . LEU A 1 91 ? -8.905 6.044 15.742 1.00 96.94 91 LEU A O 1
ATOM 723 N N . VAL A 1 92 ? -6.685 5.968 15.408 1.00 97.38 92 VAL A N 1
ATOM 724 C CA . VAL A 1 92 ? -6.368 5.311 16.686 1.00 97.38 92 VAL A CA 1
ATOM 725 C C . VAL A 1 92 ? -6.728 6.220 17.860 1.00 97.38 92 VAL A C 1
ATOM 727 O O . VAL A 1 92 ? -7.434 5.791 18.773 1.00 97.38 92 VAL A O 1
ATOM 730 N N . VAL A 1 93 ? -6.319 7.491 17.823 1.00 97.19 93 VAL A N 1
ATOM 731 C CA . VAL A 1 93 ? -6.650 8.467 18.872 1.00 97.19 93 VAL A CA 1
ATOM 732 C C . VAL A 1 93 ? -8.163 8.649 18.986 1.00 97.19 93 VAL A C 1
ATOM 734 O O . VAL A 1 93 ? -8.707 8.562 20.087 1.00 97.19 93 VAL A O 1
ATOM 737 N N . LEU A 1 94 ? -8.866 8.834 17.866 1.00 96.06 94 LEU A N 1
ATOM 738 C CA . LEU A 1 94 ? -10.325 8.947 17.846 1.00 96.06 94 LEU A CA 1
ATOM 739 C C . LEU A 1 94 ? -10.996 7.686 18.383 1.00 96.06 94 LEU A C 1
ATOM 741 O O . LEU A 1 94 ? -11.952 7.797 19.143 1.00 96.06 94 LEU A O 1
ATOM 745 N N . SER A 1 95 ? -10.486 6.500 18.054 1.00 94.69 95 SER A N 1
ATOM 746 C CA . SER A 1 95 ? -11.008 5.232 18.569 1.00 94.69 95 SER A CA 1
ATOM 747 C C . SER A 1 95 ? -10.860 5.149 20.085 1.00 94.69 95 SER A C 1
ATOM 749 O O . SER A 1 95 ? -11.834 4.855 20.772 1.00 94.69 95 SER A O 1
ATOM 751 N N . ILE A 1 96 ? -9.692 5.507 20.629 1.00 95.75 96 ILE A N 1
ATOM 752 C CA . ILE A 1 96 ? -9.454 5.553 22.078 1.00 95.75 96 ILE A CA 1
ATOM 753 C C . ILE A 1 96 ? -10.373 6.580 22.748 1.00 95.75 96 ILE A C 1
ATOM 755 O O . ILE A 1 96 ? -10.970 6.287 23.784 1.00 95.75 96 ILE A O 1
ATOM 759 N N . LEU A 1 97 ? -10.527 7.775 22.170 1.00 94.00 97 LEU A N 1
ATOM 760 C CA . LEU A 1 97 ? -11.420 8.809 22.698 1.00 94.00 97 LEU A CA 1
ATOM 761 C C . LEU A 1 97 ? -12.887 8.371 22.642 1.00 94.00 97 LEU A C 1
ATOM 763 O O . LEU A 1 97 ? -13.618 8.558 23.613 1.00 94.00 97 LEU A O 1
ATOM 767 N N . CYS A 1 98 ? -13.317 7.748 21.547 1.00 92.19 98 CYS A N 1
ATOM 768 C CA . CYS A 1 98 ? -14.657 7.194 21.387 1.00 92.19 98 CYS A CA 1
ATOM 769 C C . CYS A 1 98 ? -14.914 6.052 22.372 1.00 92.19 98 CYS A C 1
ATOM 771 O O . CYS A 1 98 ? -15.981 6.017 22.981 1.00 92.19 98 CYS A O 1
ATOM 773 N N . TRP A 1 99 ? -13.949 5.156 22.581 1.00 90.19 99 TRP A N 1
ATOM 774 C CA . TRP A 1 99 ? -14.037 4.091 23.579 1.00 90.19 99 TRP A CA 1
ATOM 775 C C . TRP A 1 99 ? -14.112 4.661 24.991 1.00 90.19 99 TRP A C 1
ATOM 777 O O . TRP A 1 99 ? -15.044 4.337 25.721 1.00 90.19 99 TRP A O 1
ATOM 787 N N . ARG A 1 100 ? -13.223 5.593 25.355 1.00 89.94 100 ARG A N 1
ATOM 788 C CA . ARG A 1 100 ? -13.264 6.285 26.654 1.00 89.94 100 ARG A CA 1
ATOM 789 C C . ARG A 1 100 ? -14.589 7.008 26.870 1.00 89.94 100 ARG A C 1
ATOM 791 O O . ARG A 1 100 ? -15.180 6.892 27.939 1.00 89.94 100 ARG A O 1
ATOM 798 N N . LYS A 1 101 ? -15.093 7.713 25.854 1.00 85.62 101 LYS A N 1
ATOM 799 C CA . LYS A 1 101 ? -16.382 8.414 25.905 1.00 85.62 101 LYS A CA 1
ATOM 800 C C . LYS A 1 101 ? -17.552 7.442 26.044 1.00 85.62 101 LYS A C 1
ATOM 802 O O . LYS A 1 101 ? -18.474 7.742 26.795 1.00 85.62 101 LYS A O 1
ATOM 807 N N . ARG A 1 102 ? -17.533 6.296 25.355 1.00 84.38 102 ARG A N 1
ATOM 808 C CA . ARG A 1 102 ? -18.562 5.253 25.499 1.00 84.38 102 ARG A CA 1
ATOM 809 C C . ARG A 1 102 ? -18.545 4.636 26.895 1.00 84.38 102 ARG A C 1
ATOM 811 O O . ARG A 1 102 ? -19.596 4.582 27.517 1.00 84.38 102 ARG A O 1
ATOM 818 N N . VAL A 1 103 ? -17.372 4.283 27.417 1.00 79.56 103 VAL A N 1
ATOM 819 C CA . VAL A 1 103 ? -17.227 3.733 28.775 1.00 79.56 103 VAL A CA 1
ATOM 820 C C . VAL A 1 103 ? -17.668 4.747 29.836 1.00 79.56 103 VAL A C 1
ATOM 822 O O . VAL A 1 103 ? -18.409 4.398 30.749 1.00 79.56 103 VAL A O 1
ATOM 825 N N . ASN A 1 104 ? -17.299 6.027 29.705 1.00 75.75 104 ASN A N 1
ATOM 826 C CA . ASN A 1 104 ? -17.783 7.059 30.630 1.00 75.75 104 ASN A CA 1
ATOM 827 C C . ASN A 1 104 ? -19.292 7.297 30.515 1.00 75.75 104 ASN A C 1
ATOM 829 O O . ASN A 1 104 ? -19.939 7.599 31.513 1.00 75.75 104 ASN A O 1
ATOM 833 N N . ARG A 1 105 ? -19.868 7.161 29.315 1.00 70.50 105 ARG A N 1
ATOM 834 C CA . ARG A 1 105 ? -21.321 7.250 29.135 1.00 70.50 105 ARG A CA 1
ATOM 835 C C . ARG A 1 105 ? -22.055 6.075 29.763 1.00 70.50 105 ARG A C 1
ATOM 837 O O . ARG A 1 105 ? -23.116 6.319 30.313 1.00 70.50 105 ARG A O 1
ATOM 844 N N . GLN A 1 106 ? -21.488 4.870 29.739 1.00 64.06 106 GLN A N 1
ATOM 845 C CA . GLN A 1 106 ? -22.064 3.708 30.423 1.00 64.06 106 GLN A CA 1
ATOM 846 C C . GLN A 1 106 ? -22.117 3.917 31.939 1.00 64.06 106 GLN A C 1
ATOM 848 O O . GLN A 1 106 ? -23.166 3.733 32.540 1.00 64.06 106 GLN A O 1
ATOM 853 N N . LYS A 1 107 ? -21.046 4.445 32.540 1.00 58.47 107 LYS A N 1
ATOM 854 C CA . LYS A 1 107 ? -21.044 4.796 33.972 1.00 58.47 107 LYS A CA 1
ATOM 855 C C . LYS A 1 107 ? -22.074 5.879 34.316 1.00 58.47 107 LYS A C 1
ATOM 857 O O . LYS A 1 107 ? -22.698 5.843 35.370 1.00 58.47 107 LYS A O 1
ATOM 862 N N . ALA A 1 108 ? -22.265 6.849 33.420 1.00 59.41 108 ALA A N 1
ATOM 863 C CA . ALA A 1 108 ? -23.244 7.917 33.607 1.00 59.41 108 ALA A CA 1
ATOM 864 C C . ALA A 1 108 ? -24.697 7.475 33.343 1.00 59.41 108 ALA A C 1
ATOM 866 O O . ALA A 1 108 ? -25.608 8.073 33.909 1.00 59.41 108 ALA A O 1
ATOM 867 N N . SER A 1 109 ? -24.935 6.476 32.485 1.00 56.19 109 SER A N 1
ATOM 868 C CA . SER A 1 109 ? -26.272 5.913 32.253 1.00 56.19 109 SER A CA 1
ATOM 869 C C . SER A 1 109 ? -26.680 4.946 33.360 1.00 56.19 109 SER A C 1
ATOM 871 O O . SER A 1 109 ? -27.808 5.029 33.823 1.00 56.19 109 SER A O 1
ATOM 873 N N . GLU A 1 110 ? -25.753 4.125 33.854 1.00 56.28 110 GLU A N 1
ATOM 874 C CA . GLU A 1 110 ? -25.980 3.201 34.975 1.00 56.28 110 GLU A CA 1
ATOM 875 C C . GLU A 1 110 ? -26.341 3.965 36.263 1.00 56.28 110 GLU A C 1
ATOM 877 O O . GLU A 1 110 ? -27.286 3.616 36.966 1.00 56.28 110 GLU A O 1
ATOM 882 N N . SER A 1 111 ? -25.689 5.109 36.510 1.00 54.28 111 SER A N 1
ATOM 883 C CA . SER A 1 111 ? -26.058 6.017 37.606 1.00 54.28 111 SER A CA 1
ATOM 884 C C . SER A 1 111 ? -27.426 6.692 37.420 1.00 54.28 111 SER A C 1
ATOM 886 O O . SER A 1 111 ? -28.049 7.053 38.417 1.00 54.28 111 SER A O 1
ATOM 888 N N . LYS A 1 112 ? -27.894 6.896 36.180 1.00 56.59 112 LYS A N 1
ATOM 889 C CA . LYS A 1 112 ? -29.206 7.506 35.902 1.00 56.59 112 LYS A CA 1
ATOM 890 C C . LYS A 1 112 ? -30.348 6.501 36.001 1.00 56.59 112 LYS A C 1
ATOM 892 O O . LYS A 1 112 ? -31.401 6.869 36.506 1.00 56.59 112 LYS A O 1
ATOM 897 N N . GLU A 1 113 ? -30.137 5.259 35.572 1.00 59.44 113 GLU A N 1
ATOM 898 C CA . GLU A 1 113 ? -31.121 4.185 35.745 1.00 59.44 113 GLU A CA 1
ATOM 899 C C . GLU A 1 113 ? -31.317 3.855 37.224 1.00 59.44 113 GLU A C 1
ATOM 901 O O . GLU A 1 113 ? -32.453 3.830 37.683 1.00 59.44 113 GLU A O 1
ATOM 906 N N . HIS A 1 114 ? -30.243 3.724 38.012 1.00 57.44 114 HIS A N 1
ATOM 907 C CA . HIS A 1 114 ? -30.377 3.493 39.455 1.00 57.44 114 HIS A CA 1
ATOM 908 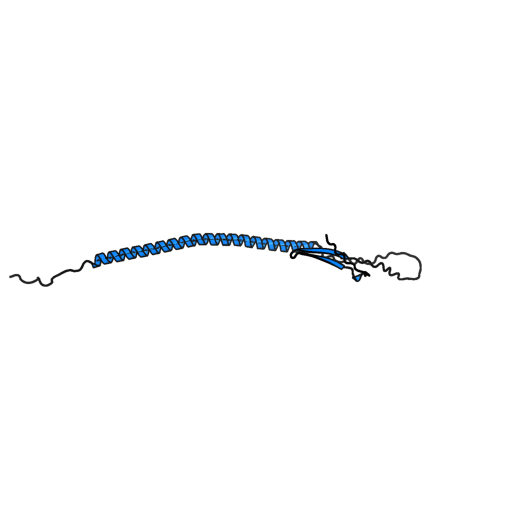C C . HIS A 1 114 ? -31.089 4.640 40.185 1.00 57.44 114 HIS A C 1
ATOM 910 O O . HIS A 1 114 ? -31.887 4.391 41.087 1.00 57.44 114 HIS A O 1
ATOM 916 N N . ALA A 1 115 ? -30.829 5.891 39.792 1.00 60.94 115 ALA A N 1
ATOM 917 C CA . ALA A 1 115 ? -31.512 7.048 40.364 1.00 60.94 115 ALA A CA 1
ATOM 918 C C . ALA A 1 115 ? -33.006 7.081 39.988 1.00 60.94 115 ALA A C 1
ATOM 920 O O . ALA A 1 115 ? -33.836 7.335 40.854 1.00 60.94 115 ALA A O 1
ATOM 921 N N . GLN A 1 116 ? -33.357 6.767 38.734 1.00 65.25 116 GLN A N 1
ATOM 922 C CA . GLN A 1 116 ? -34.757 6.695 38.298 1.00 65.25 116 GLN A CA 1
ATOM 923 C C . GLN A 1 116 ? -35.517 5.527 38.930 1.00 65.25 116 GLN A C 1
ATOM 925 O O . GLN A 1 116 ? -36.676 5.693 39.305 1.00 65.25 116 GLN A O 1
ATOM 930 N N . ILE A 1 117 ? -34.887 4.361 39.078 1.00 70.19 117 ILE A N 1
ATOM 931 C CA . ILE A 1 117 ? -35.504 3.192 39.720 1.00 70.19 117 ILE A CA 1
ATOM 932 C C . ILE A 1 117 ? -35.776 3.490 41.199 1.00 70.19 117 ILE A C 1
ATOM 934 O O . ILE A 1 117 ? -36.890 3.264 41.661 1.00 70.19 117 ILE A O 1
ATOM 938 N N . LEU A 1 118 ? -34.814 4.087 41.913 1.00 75.31 118 LEU A N 1
ATOM 939 C CA . LEU A 1 118 ? -34.979 4.468 43.319 1.00 75.31 118 LEU A CA 1
ATOM 940 C C . LEU A 1 118 ? -36.082 5.521 43.516 1.00 75.31 118 LEU A C 1
ATOM 942 O O . LEU A 1 118 ? -36.859 5.434 44.463 1.00 75.31 118 LEU A O 1
ATOM 946 N N . GLU A 1 119 ? -36.171 6.510 42.623 1.00 72.44 119 GLU A N 1
ATOM 947 C CA . GLU A 1 119 ? -37.224 7.532 42.668 1.00 72.44 119 GLU A CA 1
ATOM 948 C C . GLU A 1 119 ? -38.609 6.925 42.391 1.00 72.44 119 GLU A C 1
ATOM 950 O O . GLU A 1 119 ? -39.589 7.276 43.051 1.00 72.44 119 GLU A O 1
ATOM 955 N N . THR A 1 120 ? -38.679 5.954 41.475 1.00 75.06 120 THR A N 1
ATOM 956 C CA . THR A 1 120 ? -39.920 5.244 41.137 1.00 75.06 120 THR A CA 1
ATOM 957 C C . THR A 1 120 ? -40.377 4.337 42.284 1.00 75.06 120 THR A C 1
ATOM 959 O O . THR A 1 120 ? -41.548 4.381 42.657 1.00 75.06 120 THR A O 1
ATOM 962 N N . GLU A 1 121 ? -39.467 3.579 42.905 1.00 76.50 121 GLU A N 1
ATOM 963 C CA . GLU A 1 121 ? -39.780 2.759 44.086 1.00 76.50 121 GLU A CA 1
ATOM 964 C C . GLU A 1 121 ? -40.201 3.611 45.288 1.00 76.50 121 GLU A C 1
ATOM 966 O O . GLU A 1 121 ? -41.130 3.252 46.014 1.00 76.50 121 GLU A O 1
ATOM 971 N N . LEU A 1 122 ? -39.560 4.763 45.505 1.00 81.81 122 LEU A N 1
ATOM 972 C CA . LEU A 1 122 ? -39.929 5.668 46.591 1.00 81.81 122 LEU A CA 1
ATOM 973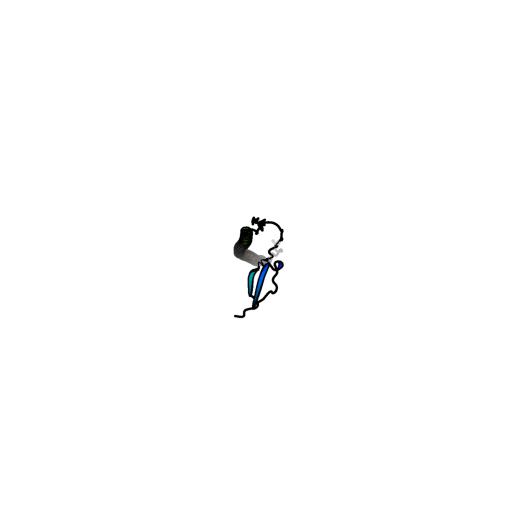 C C . LEU A 1 122 ? -41.319 6.283 46.365 1.00 81.81 122 LEU A C 1
ATOM 975 O O . LEU A 1 122 ? -42.099 6.404 47.311 1.00 81.81 122 LEU A O 1
ATOM 979 N N . TYR A 1 123 ? -41.664 6.620 45.121 1.00 75.69 123 TYR A N 1
ATOM 980 C CA . TYR A 1 123 ? -42.991 7.123 44.768 1.00 75.69 123 TYR A CA 1
ATOM 981 C C . TYR A 1 123 ? -44.093 6.060 44.935 1.00 75.69 123 TYR A C 1
ATOM 983 O O . TYR A 1 123 ? -45.137 6.353 45.525 1.00 75.69 123 TYR A O 1
ATOM 991 N N . GLU A 1 124 ? -43.852 4.825 44.481 1.00 76.75 124 GLU A N 1
ATOM 992 C CA . GLU A 1 124 ? -44.759 3.678 44.660 1.00 76.75 124 GLU A CA 1
ATOM 993 C C . GLU A 1 124 ? -44.981 3.358 46.149 1.00 76.75 124 GLU A C 1
ATOM 995 O O . GLU A 1 124 ? -46.124 3.246 46.595 1.00 76.75 124 GLU A O 1
ATOM 1000 N N . ASN A 1 125 ? -43.916 3.328 46.960 1.00 79.19 125 ASN A N 1
ATOM 1001 C CA . ASN A 1 125 ? -44.019 3.067 48.399 1.00 79.19 125 ASN A CA 1
ATOM 1002 C C . ASN A 1 125 ? -44.795 4.161 49.146 1.00 79.19 125 ASN A C 1
ATOM 1004 O O . ASN A 1 125 ? -45.658 3.860 49.971 1.00 79.19 125 ASN A O 1
ATOM 1008 N N . VAL A 1 126 ? -44.544 5.442 48.852 1.00 79.75 126 VAL A N 1
ATOM 1009 C CA . VAL A 1 126 ? -45.279 6.553 49.483 1.00 79.75 126 VAL A CA 1
ATOM 1010 C C . VAL A 1 126 ? -46.756 6.546 49.072 1.00 79.75 126 VAL A C 1
ATOM 1012 O O . VAL A 1 126 ? -47.625 6.854 49.893 1.00 79.75 126 VAL A O 1
ATOM 1015 N N . ARG A 1 127 ? -47.065 6.175 47.823 1.00 78.94 127 ARG A N 1
ATOM 1016 C CA . ARG A 1 127 ? -48.445 5.998 47.351 1.00 78.94 127 ARG A CA 1
ATOM 1017 C C . ARG A 1 127 ? -49.140 4.843 48.077 1.00 78.94 127 ARG A C 1
ATOM 1019 O O . ARG A 1 127 ? -50.263 5.033 48.533 1.00 78.94 127 ARG A O 1
ATOM 1026 N N . ALA A 1 128 ? -48.480 3.696 48.225 1.00 76.75 128 ALA A N 1
ATOM 1027 C CA . ALA A 1 128 ? -49.026 2.536 48.928 1.00 76.75 128 ALA A CA 1
ATOM 1028 C C . ALA A 1 128 ? -49.288 2.824 50.417 1.00 76.75 128 ALA A C 1
ATOM 1030 O O . ALA A 1 128 ? -50.352 2.488 50.935 1.00 76.75 128 ALA A O 1
ATOM 1031 N N . VAL A 1 129 ? -48.370 3.524 51.094 1.00 76.50 129 VAL A N 1
ATOM 1032 C CA . VAL A 1 129 ? -48.553 3.951 52.494 1.00 76.50 129 VAL A CA 1
ATOM 1033 C C . VAL A 1 129 ? -49.724 4.926 52.633 1.00 76.50 129 VAL A C 1
ATOM 1035 O O . VAL A 1 129 ? -50.507 4.802 53.571 1.00 76.50 129 VAL A O 1
ATOM 1038 N N . ARG A 1 130 ? -49.893 5.874 51.699 1.00 71.50 130 ARG A N 1
ATOM 1039 C CA . ARG A 1 130 ? -51.057 6.776 51.706 1.00 71.50 130 ARG A CA 1
ATOM 1040 C C . ARG A 1 130 ? -52.372 6.040 51.466 1.00 71.50 130 ARG A C 1
ATOM 1042 O O . ARG A 1 130 ? -53.328 6.320 52.175 1.00 71.50 130 ARG A O 1
ATOM 1049 N N . ALA A 1 131 ? -52.408 5.097 50.527 1.00 68.50 131 ALA A N 1
ATOM 1050 C CA . ALA A 1 131 ? -53.599 4.288 50.273 1.00 68.50 131 ALA A CA 1
ATOM 1051 C C . ALA A 1 131 ? -53.990 3.457 51.510 1.00 68.50 131 ALA A C 1
ATOM 1053 O O . ALA A 1 131 ? -55.151 3.441 51.900 1.00 68.50 131 ALA A O 1
ATOM 1054 N N . SER A 1 132 ? -53.008 2.859 52.194 1.00 65.12 132 SER A N 1
ATOM 1055 C CA . SER A 1 132 ? -53.233 2.135 53.453 1.00 65.12 132 SER A CA 1
ATOM 1056 C C . SER A 1 132 ? -53.689 3.043 54.606 1.00 65.12 132 SER A C 1
ATOM 1058 O O . SER A 1 132 ? -54.425 2.593 55.486 1.00 65.12 132 SER A O 1
ATOM 1060 N N . ALA A 1 133 ? -53.245 4.302 54.636 1.00 62.00 133 ALA A N 1
ATOM 1061 C CA . ALA A 1 133 ? -53.654 5.263 55.657 1.00 62.00 133 ALA A CA 1
ATOM 1062 C C . ALA A 1 133 ? -55.085 5.782 55.427 1.00 62.00 133 ALA A C 1
ATOM 1064 O O . ALA A 1 133 ? -55.817 5.952 56.400 1.00 62.00 133 ALA A O 1
ATOM 1065 N N . ASP A 1 134 ? -55.504 5.981 54.174 1.00 56.62 134 ASP A N 1
ATOM 1066 C CA . ASP A 1 134 ? -56.872 6.407 53.836 1.00 56.62 134 ASP A CA 1
ATOM 1067 C C . ASP A 1 134 ? -57.917 5.326 54.163 1.00 56.62 134 ASP A C 1
ATOM 1069 O O . ASP A 1 134 ? -58.975 5.645 54.709 1.00 56.62 134 ASP A O 1
ATOM 1073 N N . ASP A 1 135 ? -57.592 4.043 53.960 1.00 58.22 135 ASP A N 1
ATOM 1074 C CA . ASP A 1 135 ?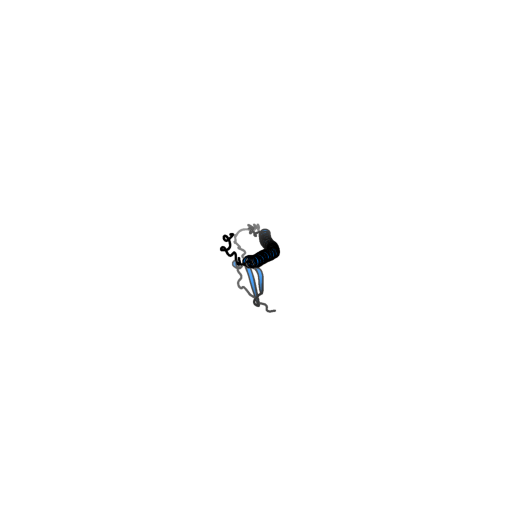 -58.449 2.921 54.385 1.00 58.22 135 ASP A CA 1
ATOM 1075 C C . ASP A 1 135 ? -58.634 2.875 55.914 1.00 58.22 135 ASP A C 1
ATOM 1077 O O . ASP A 1 135 ? -59.684 2.476 56.420 1.00 58.22 135 ASP A O 1
ATOM 1081 N N . THR A 1 136 ? -57.640 3.350 56.671 1.00 55.16 136 THR A N 1
ATOM 1082 C CA . THR A 1 136 ? -57.715 3.410 58.139 1.00 55.16 136 THR A CA 1
ATOM 1083 C C . THR A 1 136 ? -58.611 4.560 58.630 1.00 55.16 136 THR A C 1
ATOM 1085 O O . THR A 1 136 ? -59.207 4.447 59.699 1.00 55.16 136 THR A O 1
ATOM 1088 N N . TYR A 1 137 ? -58.776 5.644 57.858 1.00 49.44 137 TYR A N 1
ATOM 1089 C CA . TYR A 1 137 ? -59.658 6.769 58.218 1.00 49.44 137 TYR A CA 1
ATOM 1090 C C . TYR A 1 137 ? -61.088 6.634 57.676 1.00 49.44 137 TYR A C 1
ATOM 1092 O O . TYR A 1 137 ? -62.015 7.146 58.303 1.00 49.44 137 TYR A O 1
ATOM 1100 N N . GLN A 1 138 ? -61.303 5.915 56.568 1.00 49.75 138 GLN A N 1
ATOM 1101 C CA . GLN A 1 138 ? -62.657 5.622 56.073 1.00 49.75 138 GLN A CA 1
ATOM 1102 C C . GLN A 1 138 ? -63.390 4.538 56.880 1.00 49.75 138 GLN A C 1
ATOM 1104 O O . GLN A 1 138 ? -64.608 4.418 56.766 1.00 49.75 138 GLN A O 1
ATOM 1109 N N . SER A 1 139 ? -62.689 3.796 57.746 1.00 51.34 139 SER A N 1
ATOM 1110 C CA . SER A 1 139 ? -63.288 2.797 58.645 1.00 51.34 139 SER A CA 1
ATOM 1111 C C . SER A 1 139 ? -63.794 3.370 59.983 1.00 51.34 139 SER A C 1
ATOM 1113 O O . SER A 1 139 ? -64.079 2.611 60.909 1.00 51.34 139 SER A O 1
ATOM 1115 N N . LEU A 1 140 ? -63.937 4.693 60.104 1.00 55.44 140 LEU A N 1
ATOM 1116 C CA . LEU A 1 140 ? -64.831 5.301 61.090 1.00 55.44 140 LEU A CA 1
ATOM 1117 C C . LEU A 1 140 ? -66.193 5.495 60.424 1.00 55.44 140 LEU A C 1
ATOM 1119 O O . LEU A 1 140 ? -66.548 6.579 59.961 1.00 55.44 140 LEU A O 1
ATOM 1123 N N . CYS A 1 141 ? -66.954 4.406 60.357 1.00 52.78 141 CYS A N 1
ATOM 1124 C CA . CYS A 1 141 ? -68.389 4.480 60.161 1.00 52.78 141 CYS A CA 1
ATOM 1125 C C . CYS A 1 141 ? -68.973 5.446 61.202 1.00 52.78 141 CYS A C 1
ATOM 1127 O O . CYS A 1 141 ? -68.815 5.277 62.411 1.00 52.78 141 CYS A O 1
ATOM 1129 N N . VAL A 1 142 ? -69.633 6.489 60.698 1.00 57.28 142 VAL A N 1
ATOM 1130 C CA . VAL A 1 142 ? -70.570 7.331 61.440 1.00 57.28 142 VAL A CA 1
ATOM 1131 C C . VAL A 1 142 ? -71.728 6.428 61.858 1.00 57.28 142 VAL A C 1
ATOM 1133 O O . VAL A 1 142 ? -72.738 6.346 61.166 1.00 57.28 142 VAL A O 1
ATOM 1136 N N . ASP A 1 143 ? -71.556 5.692 62.953 1.00 52.03 143 ASP A N 1
ATOM 1137 C CA . ASP A 1 143 ? -72.636 4.921 63.548 1.00 52.03 143 ASP A CA 1
ATOM 1138 C C . ASP A 1 143 ? -73.339 5.762 64.617 1.00 52.03 143 ASP A C 1
ATOM 1140 O O . ASP A 1 143 ? -72.828 6.026 65.703 1.00 52.03 143 ASP A O 1
ATOM 1144 N N . THR A 1 144 ? -74.580 6.098 64.269 1.00 55.94 144 THR A N 1
ATOM 1145 C CA . THR A 1 144 ? -75.721 6.323 65.163 1.00 55.94 144 THR A CA 1
ATOM 1146 C C . THR A 1 144 ? -75.746 7.627 65.964 1.00 55.94 144 THR A C 1
ATOM 1148 O O . THR A 1 144 ? -75.578 7.650 67.180 1.00 55.94 144 THR A O 1
ATOM 1151 N N . MET A 1 145 ? -76.106 8.722 65.290 1.00 51.25 145 MET A N 1
ATOM 1152 C CA . MET A 1 145 ? -76.740 9.863 65.954 1.00 51.25 145 MET A CA 1
ATOM 1153 C C . MET A 1 145 ? -78.259 9.756 65.734 1.00 51.25 145 MET A C 1
ATOM 1155 O O . MET A 1 145 ? -78.762 10.095 64.665 1.00 51.25 145 MET A O 1
ATOM 1159 N N . ASP A 1 146 ? -78.966 9.200 66.723 1.00 58.28 146 ASP A N 1
ATOM 1160 C CA . ASP A 1 146 ? -80.435 9.149 66.797 1.00 58.28 146 ASP A CA 1
ATOM 1161 C C . ASP A 1 146 ? -80.993 10.579 66.995 1.00 58.28 146 ASP A C 1
ATOM 1163 O O . ASP A 1 146 ? -80.714 11.192 68.030 1.00 58.28 146 ASP A O 1
ATOM 1167 N N . PRO A 1 147 ? -81.750 11.155 66.038 1.00 56.69 147 PRO A N 1
ATOM 1168 C CA . PRO A 1 147 ? -82.228 12.532 66.132 1.00 56.69 147 PRO A CA 1
ATOM 1169 C C . PRO A 1 147 ? -83.505 12.723 66.971 1.00 56.69 147 PRO A C 1
ATOM 1171 O O . PRO A 1 147 ? -84.002 13.846 67.044 1.00 56.69 147 PRO A O 1
ATOM 1174 N N . ASN A 1 148 ? -84.058 11.688 67.616 1.00 54.50 148 ASN A N 1
ATOM 1175 C CA . ASN A 1 148 ? -85.426 11.757 68.152 1.00 54.50 148 ASN A CA 1
ATOM 1176 C C . ASN A 1 148 ? -85.564 11.938 69.679 1.00 54.50 148 ASN A C 1
ATOM 1178 O O . ASN A 1 148 ? -86.659 11.757 70.207 1.00 54.50 148 ASN A O 1
ATOM 1182 N N . GLN A 1 149 ? -84.520 12.344 70.410 1.00 54.69 149 GLN A N 1
ATOM 1183 C CA . GLN A 1 149 ? -84.597 12.528 71.875 1.00 54.69 149 GLN A CA 1
ATOM 1184 C C . GLN A 1 149 ? -84.506 13.977 72.373 1.00 54.69 149 GLN A C 1
ATOM 1186 O O . GLN A 1 149 ? -83.846 14.265 73.369 1.00 54.69 149 GLN A O 1
ATOM 1191 N N . ILE A 1 150 ? -85.222 14.912 71.749 1.00 55.22 150 ILE A N 1
ATOM 1192 C CA . ILE A 1 150 ? -85.477 16.208 72.390 1.00 55.22 150 ILE A CA 1
ATOM 1193 C C . ILE A 1 150 ? -86.971 16.503 72.313 1.00 55.22 150 ILE A C 1
ATOM 1195 O O . ILE A 1 150 ? -87.487 16.780 71.240 1.00 55.22 150 ILE A O 1
ATOM 1199 N N . TYR A 1 151 ? -87.620 16.383 73.476 1.00 53.72 151 TYR A N 1
ATOM 1200 C CA . TYR A 1 151 ? -88.869 16.998 73.957 1.00 53.72 151 TYR A CA 1
ATOM 1201 C C . TYR A 1 151 ? -89.779 15.975 74.637 1.00 53.72 151 TYR A C 1
ATOM 1203 O O . TYR A 1 151 ? -90.701 15.434 74.037 1.00 53.72 151 TYR A O 1
ATOM 1211 N N . SER A 1 152 ? -89.543 15.761 75.931 1.00 48.66 152 SER A N 1
ATOM 1212 C CA . SER A 1 152 ? -90.587 15.446 76.913 1.00 48.66 152 SER A CA 1
ATOM 1213 C C . SER A 1 152 ? -90.041 15.717 78.315 1.00 48.66 152 SER A C 1
ATOM 1215 O O . SER A 1 152 ? -89.482 14.838 78.961 1.00 48.66 152 SER A O 1
ATOM 1217 N N . SER A 1 153 ? -90.177 16.963 78.765 1.00 53.94 153 SER A N 1
ATOM 1218 C CA . SER A 1 153 ? -90.122 17.328 80.182 1.00 53.94 153 SER A CA 1
ATOM 1219 C C . SER A 1 153 ? -91.488 17.895 80.566 1.00 53.94 153 SER A C 1
ATOM 1221 O O . SER A 1 153 ? -91.881 18.936 80.033 1.00 53.94 153 SER A O 1
ATOM 1223 N N . ILE A 1 154 ? -92.193 17.198 81.457 1.00 51.03 154 ILE A N 1
ATOM 1224 C CA . ILE A 1 154 ? -93.232 17.750 82.336 1.00 51.03 154 ILE A CA 1
ATOM 1225 C C . ILE A 1 154 ? -92.683 17.635 83.751 1.00 51.03 154 ILE A C 1
ATOM 1227 O O . ILE A 1 154 ? -92.131 16.552 84.054 1.00 51.03 154 ILE A O 1
#

Nearest PDB structures (foldseek):
  4o8t-assembly1_A  TM=3.675E-01  e=4.148E+00  Streptococcus pneumoniae R6
  4o8t-assembly1_B  TM=4.025E-01  e=6.975E+00  Streptococcus pneumoniae R6
  7odt-assembly1_a  TM=3.467E-01  e=7.443E+00  Homo sapiens

Solvent-accessible surface area (backbone atoms only — not comparable to full-atom values): 10120 Å² total; per-residue (Å²): 133,89,84,84,89,85,85,86,76,89,84,46,57,86,69,38,44,83,45,74,49,79,45,77,54,73,102,84,44,78,47,77,51,75,50,76,46,80,52,81,75,85,73,73,80,74,75,83,71,95,72,81,92,75,96,74,87,75,88,78,74,88,76,79,74,83,66,81,61,69,66,62,59,51,52,51,52,50,50,53,51,51,51,52,51,51,51,52,52,49,52,51,52,49,49,53,51,50,49,52,51,50,55,52,47,51,59,55,48,55,56,47,51,55,51,51,51,52,52,50,53,52,52,51,52,55,49,51,52,48,55,58,51,51,58,63,61,67,69,64,71,88,77,79,85,79,87,82,85,82,88,87,86,132

Sequence (154 aa):
MNSVNVGIKNVVPSDSGLYRCEIRSDKWKVEFKEFQLKVISDHFSTTIIPSTGRYVSTNAHVRRQDNPSPEQSYLYVILVVALAAALILLLVVLSILCWRKRVNRQKASESKEHAQILETELYENVRAVRASADDTYQSLCVDTMDPNQIYSSI

pLDDT: mean 72.49, std 19.36, range [32.09, 97.62]

Radius of gyration: 51.14 Å; Cα contacts (8 Å, |Δi|>4): 45; chains: 1; bounding box: 136×42×134 Å

Foldseek 3Di:
DDDDDDDDPPDDQVNFDKDKDWDDDPDPDIDIDIDTDGDDDPPPPCPPPPDDDDPDDDPDDPPPPPDPPVVVVVVVVVVVVVVVVVVVVVVVVVVVVVVVVVVVVVVVVVVVVVVVVVVVVVVVVVVVVVVVVVVVVVPPPPPDDDPPPPDDDD